Protein AF-A0A966YPW6-F1 (afdb_monomer_lite)

Structure (mmCIF, N/CA/C/O backbone):
data_AF-A0A966YPW6-F1
#
_entry.id   AF-A0A966YPW6-F1
#
loop_
_atom_site.group_PDB
_atom_site.id
_atom_site.type_symbol
_atom_site.label_atom_id
_atom_site.label_alt_id
_atom_site.label_comp_id
_atom_site.label_asym_id
_atom_site.label_entity_id
_atom_site.label_seq_id
_atom_site.pdbx_PDB_ins_code
_atom_site.Cartn_x
_atom_site.Cartn_y
_atom_site.Cartn_z
_atom_site.occupancy
_atom_site.B_iso_or_equiv
_atom_site.auth_seq_id
_atom_site.auth_comp_id
_atom_site.auth_asym_id
_atom_site.auth_atom_id
_atom_site.pdbx_PDB_model_num
ATOM 1 N N . MET A 1 1 ? -21.887 1.686 15.795 1.00 89.94 1 MET A N 1
ATOM 2 C CA . MET A 1 1 ? -21.187 2.096 14.563 1.00 89.94 1 MET A CA 1
ATOM 3 C C . MET A 1 1 ? -19.730 2.231 14.936 1.00 89.94 1 MET A C 1
ATOM 5 O O . MET A 1 1 ? -19.475 2.799 15.989 1.00 89.94 1 MET A O 1
ATOM 9 N N . LEU A 1 2 ? -18.828 1.640 14.158 1.00 96.12 2 LEU A N 1
ATOM 10 C CA . LEU A 1 2 ? -17.398 1.825 14.388 1.00 96.12 2 LEU A CA 1
ATOM 11 C C . LEU A 1 2 ? -17.013 3.264 14.026 1.00 96.12 2 LEU A C 1
ATOM 13 O O . LEU A 1 2 ? -17.599 3.852 13.117 1.00 96.12 2 LEU A O 1
ATOM 17 N N . THR A 1 3 ? -16.051 3.815 14.747 1.00 98.50 3 THR A N 1
ATOM 18 C CA . THR A 1 3 ? -15.350 5.048 14.387 1.00 98.50 3 THR A CA 1
ATOM 19 C C . THR A 1 3 ? -14.434 4.805 13.185 1.00 98.50 3 THR A C 1
ATOM 21 O O . THR A 1 3 ? -14.041 3.669 12.912 1.00 98.50 3 THR A O 1
ATOM 24 N N . ASP A 1 4 ? -14.043 5.865 12.477 1.00 98.25 4 ASP A N 1
ATOM 25 C CA . ASP A 1 4 ? -13.179 5.742 11.293 1.00 98.25 4 ASP A CA 1
ATOM 26 C C . ASP A 1 4 ? -11.852 5.026 11.598 1.00 98.25 4 ASP A C 1
ATOM 28 O O . ASP A 1 4 ? -11.370 4.233 10.788 1.00 98.25 4 ASP A O 1
ATOM 32 N N . ILE A 1 5 ? -11.281 5.245 12.790 1.00 98.25 5 ILE A N 1
ATOM 33 C CA . ILE A 1 5 ? -10.040 4.579 1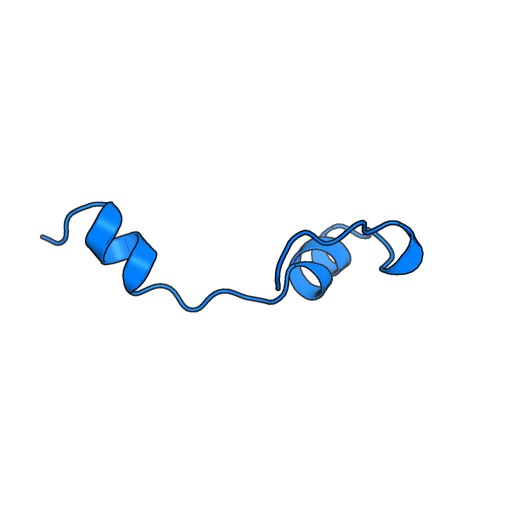3.206 1.00 98.25 5 ILE A CA 1
ATOM 34 C C . ILE A 1 5 ? -10.243 3.082 13.457 1.00 98.25 5 ILE A C 1
ATOM 36 O O . ILE A 1 5 ? -9.394 2.282 13.070 1.00 98.25 5 ILE A O 1
ATOM 40 N N . GLU A 1 6 ? -11.376 2.686 14.039 1.00 98.50 6 GLU A N 1
ATOM 41 C CA . GLU A 1 6 ? -11.710 1.273 14.248 1.00 98.50 6 GLU A CA 1
ATOM 42 C C . GLU A 1 6 ? -11.935 0.557 12.909 1.00 98.50 6 GLU A C 1
ATOM 44 O O . GLU A 1 6 ? -11.514 -0.586 12.743 1.00 98.50 6 GLU A O 1
ATOM 49 N N . ILE A 1 7 ? -12.533 1.240 11.925 1.00 98.38 7 ILE A N 1
ATOM 50 C CA . ILE A 1 7 ? -12.677 0.716 10.558 1.00 98.38 7 ILE A CA 1
ATOM 51 C C . ILE A 1 7 ? -11.300 0.535 9.907 1.00 98.38 7 ILE A C 1
ATOM 53 O O . ILE A 1 7 ? -11.023 -0.527 9.349 1.00 98.38 7 ILE A O 1
ATOM 57 N N . ALA A 1 8 ? -10.422 1.539 9.995 1.00 97.75 8 ALA A N 1
ATOM 58 C CA . ALA A 1 8 ? -9.083 1.479 9.408 1.00 97.75 8 ALA A CA 1
ATOM 59 C C . ALA A 1 8 ? -8.221 0.366 10.027 1.00 97.75 8 ALA A C 1
ATOM 61 O O . ALA A 1 8 ? -7.525 -0.345 9.306 1.00 97.75 8 ALA A O 1
ATOM 62 N N . GLN A 1 9 ? -8.297 0.178 11.347 1.00 97.88 9 GLN A N 1
ATOM 63 C CA . GLN A 1 9 ? -7.573 -0.881 12.058 1.00 97.88 9 GLN A CA 1
ATOM 64 C C . GLN A 1 9 ? -8.080 -2.289 11.724 1.00 97.88 9 GLN A C 1
ATOM 66 O O . GLN A 1 9 ? -7.300 -3.238 11.759 1.00 97.88 9 GLN A O 1
ATOM 71 N N . ALA A 1 10 ? -9.366 -2.438 11.397 1.00 98.00 10 ALA A N 1
ATOM 72 C CA . ALA A 1 10 ? -9.951 -3.720 11.012 1.00 98.00 10 ALA A CA 1
ATOM 73 C C . ALA A 1 10 ? -9.622 -4.139 9.564 1.00 98.00 10 ALA A C 1
ATOM 75 O O . ALA A 1 10 ? -9.867 -5.286 9.183 1.00 98.00 10 ALA A O 1
ATOM 76 N N . ALA A 1 11 ? -9.094 -3.232 8.737 1.00 97.81 11 ALA A N 1
ATOM 77 C CA . ALA A 1 11 ? -8.804 -3.509 7.337 1.00 97.81 11 ALA A CA 1
ATOM 78 C C . ALA A 1 11 ? -7.582 -4.429 7.165 1.00 97.81 11 ALA A C 1
ATOM 80 O O . ALA A 1 11 ? -6.554 -4.278 7.823 1.00 97.81 11 ALA A O 1
ATOM 81 N N . SER A 1 12 ? -7.666 -5.361 6.213 1.00 97.31 12 SER A N 1
ATOM 82 C CA . SER A 1 12 ? -6.508 -6.146 5.769 1.00 97.31 12 SER A CA 1
ATOM 83 C C . SER A 1 12 ? -5.748 -5.377 4.690 1.00 97.31 12 SER A C 1
ATOM 85 O O . SER A 1 12 ? -6.240 -5.225 3.570 1.00 97.31 12 SER A O 1
ATOM 87 N N . LEU A 1 13 ? -4.561 -4.873 5.030 1.00 95.94 13 LEU A N 1
ATOM 88 C CA . LEU A 1 13 ? -3.716 -4.131 4.095 1.00 95.94 13 LEU A CA 1
ATOM 89 C C . LEU A 1 13 ? -3.076 -5.071 3.070 1.00 95.94 13 LEU A C 1
ATOM 91 O O . LEU A 1 13 ? -2.571 -6.140 3.413 1.00 95.94 13 LEU A O 1
ATOM 95 N N . ARG A 1 14 ? -3.078 -4.643 1.807 1.00 95.81 14 ARG A N 1
ATOM 96 C CA . ARG A 1 14 ? -2.343 -5.304 0.725 1.00 95.81 14 ARG A CA 1
ATOM 97 C C . ARG A 1 14 ? -0.930 -4.723 0.636 1.00 95.81 14 ARG A C 1
ATOM 99 O O . ARG A 1 14 ? -0.788 -3.520 0.860 1.00 95.81 14 ARG A O 1
ATOM 106 N N . PRO A 1 15 ? 0.085 -5.516 0.254 1.00 96.12 15 PRO A N 1
ATOM 107 C CA . PRO A 1 15 ? 1.408 -4.989 -0.060 1.00 96.12 15 PRO A CA 1
ATOM 108 C C . PRO A 1 15 ? 1.325 -3.888 -1.120 1.00 96.12 15 PRO A C 1
ATOM 110 O O . PRO A 1 15 ? 0.614 -4.035 -2.121 1.00 96.12 15 PRO A O 1
ATOM 113 N N . ILE A 1 16 ? 2.084 -2.806 -0.937 1.00 96.06 16 ILE A N 1
ATOM 114 C CA . ILE A 1 16 ? 2.028 -1.657 -1.854 1.00 96.06 16 ILE A 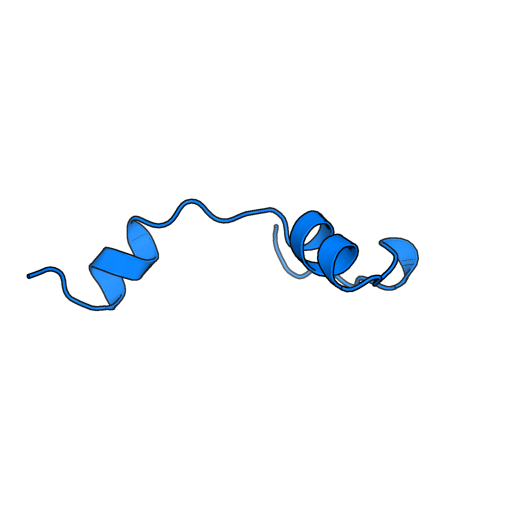CA 1
ATOM 115 C C . ILE A 1 16 ? 2.386 -2.038 -3.299 1.00 96.06 16 ILE A C 1
ATOM 117 O O . ILE A 1 16 ? 1.799 -1.505 -4.240 1.00 96.06 16 ILE A O 1
ATOM 121 N N . ALA A 1 17 ? 3.270 -3.024 -3.482 1.00 96.06 17 ALA A N 1
ATOM 122 C CA . ALA A 1 17 ? 3.640 -3.544 -4.796 1.00 96.06 17 ALA A CA 1
ATOM 123 C C . ALA A 1 17 ? 2.437 -4.111 -5.572 1.00 96.06 17 ALA A C 1
ATOM 125 O O . ALA A 1 17 ? 2.317 -3.880 -6.774 1.00 96.06 17 ALA A O 1
ATOM 126 N N . GLU A 1 18 ? 1.495 -4.786 -4.900 1.00 96.81 18 GLU A N 1
ATOM 127 C CA . GLU A 1 18 ? 0.295 -5.309 -5.564 1.00 96.81 18 GLU A CA 1
ATOM 128 C C . GLU A 1 18 ? -0.665 -4.197 -6.001 1.00 96.81 18 GLU A C 1
ATOM 130 O O . GLU A 1 18 ? -1.320 -4.296 -7.040 1.00 96.81 18 GLU A O 1
ATOM 135 N N . VAL A 1 19 ? -0.776 -3.145 -5.188 1.00 96.75 19 VAL A N 1
ATOM 136 C CA . VAL A 1 19 ? -1.616 -1.981 -5.492 1.00 96.75 19 VAL A CA 1
ATOM 137 C C . VAL A 1 19 ? -1.022 -1.203 -6.668 1.00 96.75 19 VAL A C 1
ATOM 139 O O . VAL A 1 19 ? -1.742 -0.846 -7.597 1.00 96.75 19 VAL A O 1
ATOM 142 N N . ALA A 1 20 ? 0.296 -1.003 -6.666 1.00 97.38 20 ALA A N 1
ATOM 143 C CA . ALA A 1 20 ? 1.040 -0.344 -7.734 1.00 97.38 20 ALA A CA 1
ATOM 144 C C . ALA A 1 20 ? 0.946 -1.103 -9.070 1.00 97.38 20 ALA A C 1
ATOM 146 O O . ALA A 1 20 ? 0.687 -0.503 -10.115 1.00 97.38 20 ALA A O 1
ATOM 147 N N . ALA A 1 21 ? 1.057 -2.434 -9.036 1.00 97.69 21 ALA A N 1
ATOM 148 C CA . ALA A 1 21 ? 0.915 -3.268 -10.224 1.00 97.69 21 ALA A CA 1
ATOM 149 C C . ALA A 1 21 ? -0.473 -3.131 -10.875 1.00 97.69 21 ALA A C 1
ATOM 151 O O . ALA A 1 21 ? -0.579 -3.113 -12.101 1.00 97.69 21 ALA A O 1
ATOM 152 N N . ALA A 1 22 ? -1.535 -2.961 -10.076 1.00 98.06 22 ALA A N 1
ATOM 153 C CA . ALA A 1 22 ? -2.900 -2.794 -10.585 1.00 98.06 22 ALA A CA 1
ATOM 154 C C . ALA A 1 22 ? -3.089 -1.521 -11.430 1.00 98.06 22 ALA A C 1
ATOM 156 O O . ALA A 1 22 ? -4.002 -1.461 -12.251 1.00 98.06 22 ALA A O 1
ATOM 157 N N . VAL A 1 23 ? -2.219 -0.522 -11.255 1.00 97.75 23 VAL A N 1
ATOM 158 C CA . VAL A 1 23 ? -2.200 0.720 -12.043 1.00 97.75 23 VAL A CA 1
ATOM 159 C C . VAL A 1 23 ? -1.024 0.784 -13.027 1.00 97.75 23 VAL A C 1
ATOM 161 O O . VAL A 1 23 ? -0.781 1.825 -13.632 1.00 97.75 23 VAL A O 1
ATOM 164 N N . GLY A 1 24 ? -0.308 -0.329 -13.221 1.00 97.88 24 GLY A N 1
ATOM 165 C CA . GLY A 1 24 ? 0.776 -0.449 -14.199 1.00 97.88 24 GLY A CA 1
ATOM 166 C C . GLY A 1 24 ? 2.124 0.120 -13.753 1.00 97.88 24 GLY A C 1
ATOM 167 O O . GLY A 1 24 ? 2.997 0.328 -14.594 1.00 97.88 24 GLY A O 1
ATOM 168 N N . VAL A 1 25 ? 2.322 0.370 -12.456 1.00 97.75 25 VAL A N 1
ATOM 169 C CA . VAL A 1 25 ? 3.615 0.822 -11.928 1.00 97.75 25 VAL A CA 1
ATOM 170 C C . VAL A 1 25 ? 4.526 -0.394 -11.712 1.00 97.75 25 VAL A C 1
ATOM 172 O O . VAL A 1 25 ? 4.154 -1.304 -10.966 1.00 97.75 25 VAL A O 1
ATOM 175 N N . PRO A 1 26 ? 5.711 -0.441 -12.349 1.00 96.62 26 PRO A N 1
ATOM 176 C CA . PRO A 1 26 ? 6.647 -1.542 -12.169 1.00 96.62 26 PRO A CA 1
ATOM 177 C C . PRO A 1 26 ? 7.326 -1.468 -10.798 1.00 96.62 26 PRO A C 1
ATOM 179 O O . PRO A 1 26 ? 7.631 -0.386 -10.303 1.00 96.62 26 PRO A O 1
ATOM 182 N N . GLU A 1 27 ? 7.647 -2.627 -10.223 1.00 94.88 27 GLU A N 1
ATOM 183 C CA . GLU A 1 27 ? 8.288 -2.729 -8.9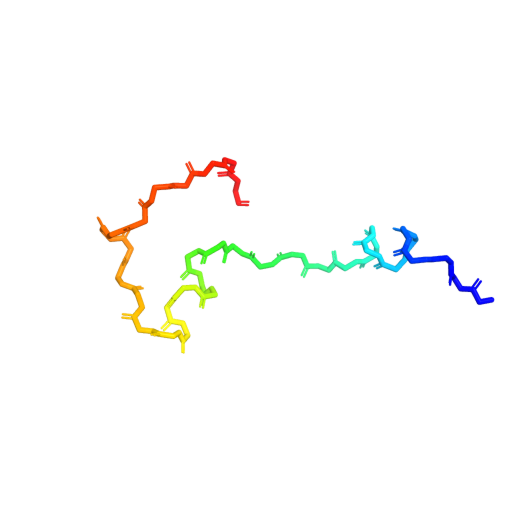03 1.00 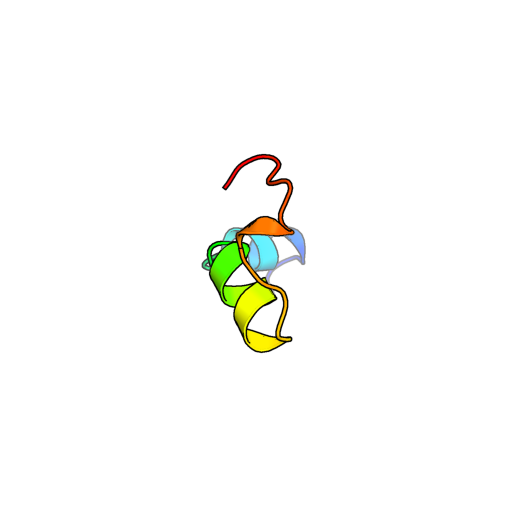94.88 27 GLU A CA 1
ATOM 184 C C . GLU A 1 27 ? 9.627 -1.980 -8.826 1.00 94.88 27 GLU A C 1
ATOM 186 O O . GLU A 1 27 ? 9.918 -1.337 -7.827 1.00 94.88 27 GLU A O 1
ATOM 191 N N . ALA A 1 28 ? 10.408 -1.970 -9.911 1.00 96.88 28 ALA A N 1
ATOM 192 C CA . ALA A 1 28 ? 11.679 -1.242 -9.983 1.00 96.88 28 ALA A CA 1
ATOM 193 C C . ALA A 1 28 ? 11.539 0.291 -9.881 1.00 96.88 28 ALA A C 1
ATOM 195 O O . ALA A 1 28 ? 12.535 0.973 -9.662 1.00 96.88 28 ALA A O 1
ATOM 196 N N . ALA A 1 29 ? 10.330 0.831 -10.067 1.00 97.38 29 ALA A N 1
ATOM 197 C CA . ALA A 1 29 ? 10.032 2.249 -9.878 1.00 97.38 29 ALA A CA 1
ATOM 198 C C . ALA A 1 29 ? 9.470 2.557 -8.476 1.00 97.38 29 ALA A C 1
ATOM 200 O O . ALA A 1 29 ? 9.107 3.702 -8.210 1.00 97.38 29 ALA A O 1
ATOM 201 N N . LEU A 1 30 ? 9.356 1.555 -7.594 1.00 96.50 30 LEU A N 1
ATOM 202 C CA . LEU A 1 30 ? 8.874 1.735 -6.229 1.00 96.50 30 LEU A CA 1
ATOM 203 C C . LEU A 1 30 ? 10.030 1.998 -5.265 1.00 96.50 30 LEU A C 1
ATOM 205 O O . LEU A 1 30 ? 10.989 1.233 -5.190 1.00 96.50 30 LEU A O 1
ATOM 209 N N . GLU A 1 31 ? 9.870 3.036 -4.450 1.00 97.00 31 GLU A N 1
ATOM 210 C CA . GLU A 1 31 ? 10.687 3.295 -3.264 1.00 97.00 31 GLU A CA 1
ATOM 211 C C . GLU A 1 31 ? 9.815 3.044 -2.020 1.00 97.00 31 GLU A C 1
ATOM 213 O O . GLU A 1 31 ? 9.069 3.932 -1.597 1.00 97.00 31 GLU A O 1
ATOM 218 N N . PRO A 1 32 ? 9.802 1.815 -1.468 1.00 94.06 32 PRO A N 1
ATOM 219 C CA . PRO A 1 32 ? 8.912 1.471 -0.367 1.00 94.06 32 PRO A CA 1
ATOM 220 C C . PRO A 1 32 ? 9.390 2.061 0.965 1.00 94.06 32 PRO A C 1
ATOM 222 O O . PRO A 1 32 ? 10.569 2.005 1.313 1.00 94.06 32 PRO A O 1
ATOM 225 N N . TYR A 1 33 ? 8.435 2.542 1.761 1.00 95.94 33 TYR A N 1
ATOM 226 C CA . TYR A 1 33 ? 8.647 2.985 3.139 1.00 95.94 33 TYR A CA 1
ATOM 227 C C . TYR A 1 33 ? 7.774 2.146 4.070 1.00 95.94 33 TYR A C 1
ATOM 229 O O . TYR A 1 33 ? 6.586 2.411 4.234 1.00 95.94 33 TYR A O 1
ATOM 237 N N . GLY A 1 34 ? 8.364 1.119 4.677 1.00 87.50 34 GLY A N 1
ATOM 238 C CA . GLY A 1 34 ? 7.598 0.088 5.378 1.00 87.50 34 GLY A CA 1
ATOM 239 C C . GLY A 1 34 ? 7.225 -1.070 4.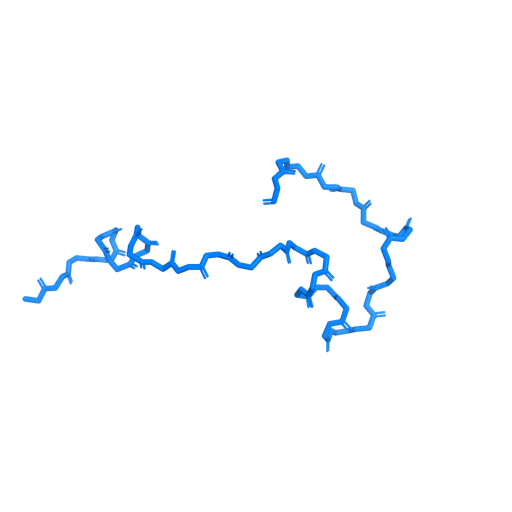449 1.00 87.50 34 GLY A C 1
ATOM 240 O O . GLY A 1 34 ? 7.992 -1.394 3.543 1.00 87.50 34 GLY A O 1
ATOM 241 N N . LYS A 1 35 ? 6.094 -1.730 4.721 1.00 72.75 35 LYS A N 1
ATOM 242 C CA . LYS A 1 35 ? 5.579 -2.876 3.952 1.00 72.75 35 LYS A CA 1
ATOM 243 C C . LYS A 1 35 ? 4.278 -2.513 3.249 1.00 72.75 35 LYS A C 1
ATOM 245 O O . LYS A 1 35 ? 3.482 -1.802 3.899 1.00 72.75 35 LYS A O 1
#

Radius of gyration: 13.19 Å; chains: 1; bounding box: 33×12×29 Å

Foldseek 3Di:
DDDPVRVVVPDDDDDVCVVCVVVPHHPVNDDDDDD

Secondary structure (DSSP, 8-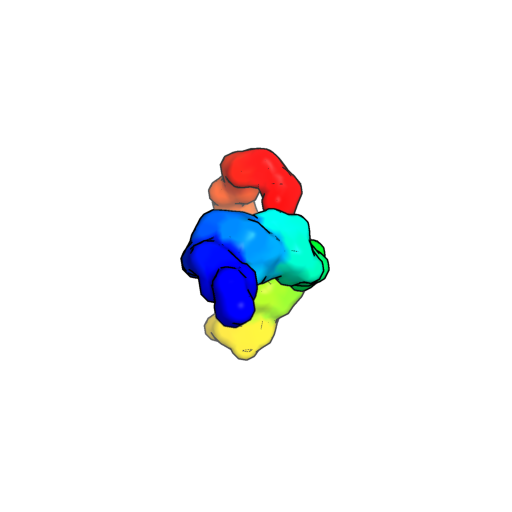state):
---HHHHHHHS-PPPHHHHHHHTT--GGG---S--

pLDDT: mean 95.89, std 4.54, range [72.75, 98.5]

Sequence (35 aa):
MLTDIEIAQAASLRPIAEVAAAVGVPEAALEPYGK